Protein AF-D7GU80-F1 (afdb_monomer_lite)

Secondary structure (DSSP, 8-state):
----SS-------TTSSHHHHHHHHHHHH-PPP--HHHHHHHHHSS-HHHH-

Structure (mmCIF, N/CA/C/O backbone):
data_AF-D7GU80-F1
#
_entry.id   AF-D7GU80-F1
#
loop_
_atom_site.group_PDB
_atom_site.id
_atom_site.type_symbol
_atom_site.label_atom_id
_atom_site.label_alt_id
_atom_site.label_comp_id
_atom_site.label_asym_id
_atom_site.label_entity_id
_atom_site.label_seq_id
_atom_site.pdbx_PDB_ins_code
_atom_site.Cartn_x
_atom_site.Cartn_y
_atom_site.Cartn_z
_atom_site.occupancy
_atom_site.B_iso_or_equiv
_atom_site.auth_seq_id
_atom_site.auth_comp_id
_atom_site.auth_asym_id
_atom_site.auth_atom_id
_atom_site.pdbx_PDB_model_num
ATOM 1 N N . MET A 1 1 ? -15.947 -2.797 18.072 1.00 53.81 1 MET A N 1
ATOM 2 C CA . MET A 1 1 ? -15.083 -1.613 17.891 1.00 53.81 1 MET A CA 1
ATOM 3 C C . MET A 1 1 ? -15.487 -0.939 16.597 1.00 53.81 1 MET A C 1
ATOM 5 O O . MET A 1 1 ? -15.773 -1.653 15.645 1.00 53.81 1 MET A O 1
ATOM 9 N N . ALA A 1 2 ? -15.622 0.387 16.574 1.00 64.06 2 ALA A N 1
ATOM 10 C CA . ALA A 1 2 ? -15.926 1.088 15.330 1.00 64.06 2 ALA A CA 1
ATOM 11 C C . ALA A 1 2 ? -14.675 1.028 14.443 1.00 64.06 2 ALA A C 1
ATOM 13 O O . ALA A 1 2 ? -13.634 1.539 14.845 1.00 64.06 2 ALA A O 1
ATOM 14 N N . GLY A 1 3 ? -14.759 0.340 13.302 1.00 72.50 3 GLY A N 1
ATOM 15 C CA . GLY A 1 3 ? -13.670 0.295 12.327 1.00 72.50 3 GLY A CA 1
ATOM 16 C C . GLY A 1 3 ? -13.371 1.677 11.739 1.00 72.50 3 GLY A C 1
ATOM 17 O O . GLY A 1 3 ? -14.128 2.633 11.939 1.00 72.50 3 GLY A O 1
ATOM 18 N N . LEU A 1 4 ? -12.262 1.780 11.006 1.00 84.69 4 LEU A N 1
ATOM 19 C CA . LEU A 1 4 ? -11.909 2.977 10.240 1.00 84.69 4 LEU A CA 1
ATOM 20 C C . LEU A 1 4 ? -13.067 3.392 9.316 1.00 84.69 4 LEU A C 1
ATOM 22 O O . LEU A 1 4 ? -13.641 2.562 8.616 1.00 84.69 4 LEU A O 1
ATOM 26 N N . LYS A 1 5 ? -13.415 4.685 9.333 1.00 87.81 5 LYS A N 1
ATOM 27 C CA . LYS A 1 5 ? -14.474 5.255 8.479 1.00 87.81 5 LYS A CA 1
ATOM 28 C C . LYS A 1 5 ? -13.988 5.598 7.068 1.00 87.81 5 LYS A C 1
ATOM 30 O O . LYS A 1 5 ? -14.810 5.745 6.174 1.00 87.81 5 LYS A O 1
ATOM 35 N N . GLU A 1 6 ? -12.676 5.742 6.895 1.00 92.00 6 GLU A N 1
ATOM 36 C CA . GLU A 1 6 ? -12.019 6.166 5.657 1.00 92.00 6 GLU A CA 1
ATOM 37 C C . GLU A 1 6 ? -10.751 5.335 5.407 1.00 92.00 6 GLU A C 1
ATOM 39 O O . GLU A 1 6 ? -10.351 4.519 6.243 1.00 92.00 6 GLU A O 1
ATOM 44 N N . HIS A 1 7 ? -10.119 5.542 4.251 1.00 93.94 7 HIS A N 1
ATOM 45 C CA . HIS A 1 7 ? -8.889 4.860 3.855 1.00 93.94 7 HIS A CA 1
ATOM 46 C C . HIS A 1 7 ? -7.639 5.648 4.257 1.00 93.94 7 HIS A C 1
ATOM 48 O O . HIS A 1 7 ? -7.610 6.875 4.180 1.00 93.94 7 HIS A O 1
ATOM 54 N N . ILE A 1 8 ? -6.580 4.924 4.619 1.00 95.00 8 ILE A N 1
ATOM 55 C CA . ILE A 1 8 ? -5.242 5.482 4.831 1.00 95.00 8 ILE A CA 1
ATOM 56 C C . ILE A 1 8 ? -4.375 5.070 3.645 1.00 95.00 8 ILE A C 1
ATOM 58 O O . ILE A 1 8 ? -4.227 3.881 3.372 1.00 95.00 8 ILE A O 1
ATOM 62 N N . PHE A 1 9 ? -3.780 6.047 2.963 1.00 96.06 9 PHE A N 1
ATOM 63 C CA . PHE A 1 9 ? -2.832 5.810 1.877 1.00 96.06 9 PHE A CA 1
ATOM 64 C C . PHE A 1 9 ? -1.415 6.114 2.356 1.00 96.06 9 PHE A C 1
ATOM 66 O O . PHE A 1 9 ? -1.124 7.230 2.787 1.00 96.06 9 PHE A O 1
ATOM 73 N N . LEU A 1 10 ? -0.525 5.125 2.268 1.00 96.31 10 LEU A N 1
ATOM 74 C CA . LEU A 1 10 ? 0.892 5.302 2.571 1.00 96.31 10 LEU A CA 1
ATOM 75 C C . LEU A 1 10 ? 1.656 5.606 1.281 1.00 96.31 10 LEU A C 1
ATOM 77 O O . LEU A 1 10 ? 1.704 4.781 0.372 1.00 96.31 10 LEU A O 1
ATOM 81 N N . ILE A 1 11 ? 2.279 6.781 1.217 1.00 96.25 11 ILE A N 1
ATOM 82 C CA . ILE A 1 11 ? 3.087 7.234 0.076 1.00 96.25 11 ILE A CA 1
ATOM 83 C C . ILE A 1 11 ? 4.569 7.309 0.452 1.00 96.25 11 ILE A C 1
ATOM 85 O O . ILE A 1 11 ? 4.918 7.478 1.619 1.00 96.25 11 ILE A O 1
ATOM 89 N N . GLY A 1 12 ? 5.452 7.185 -0.538 1.00 95.44 12 GLY A N 1
ATOM 90 C CA . GLY A 1 12 ? 6.902 7.260 -0.342 1.00 95.44 12 GLY A CA 1
ATOM 91 C C . GLY A 1 12 ? 7.677 6.328 -1.270 1.00 95.44 12 GLY A C 1
ATOM 92 O O . GLY A 1 12 ? 7.096 5.476 -1.946 1.00 95.44 12 GLY A O 1
ATOM 93 N N . PHE A 1 13 ? 9.001 6.463 -1.291 1.00 94.88 13 PHE A N 1
ATOM 94 C CA . PHE A 1 13 ? 9.880 5.661 -2.148 1.00 94.88 13 PHE A CA 1
ATOM 95 C C . PHE A 1 13 ? 9.919 4.175 -1.757 1.00 94.88 13 PHE A C 1
ATOM 97 O O . PHE A 1 13 ? 9.542 3.778 -0.650 1.00 94.88 13 PHE A O 1
ATOM 104 N N . MET A 1 14 ? 10.357 3.319 -2.682 1.00 91.94 14 MET A N 1
ATOM 105 C CA . MET A 1 14 ? 10.600 1.903 -2.393 1.00 91.94 14 MET A CA 1
ATOM 106 C C . MET A 1 14 ? 11.616 1.765 -1.245 1.00 91.94 14 MET A C 1
ATOM 108 O O . MET A 1 14 ? 12.580 2.520 -1.170 1.00 91.94 14 MET A O 1
ATOM 112 N N . GLY A 1 15 ? 11.373 0.836 -0.318 1.00 94.88 15 GLY A N 1
ATOM 113 C CA . GLY A 1 15 ? 1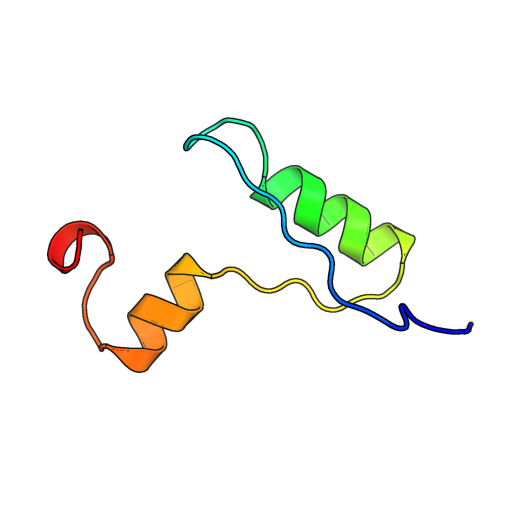2.250 0.613 0.838 1.00 94.88 15 GLY A CA 1
ATOM 114 C C . GLY A 1 15 ? 12.061 1.569 2.025 1.00 94.88 15 GLY A C 1
ATOM 115 O O . GLY A 1 15 ? 12.682 1.352 3.059 1.00 94.88 15 GLY A O 1
ATOM 116 N N . CYS A 1 16 ? 11.173 2.571 1.961 1.00 97.00 16 CYS A N 1
ATOM 117 C CA . CYS A 1 16 ? 10.930 3.478 3.097 1.00 97.00 16 CYS A CA 1
ATOM 118 C C . CYS A 1 16 ? 10.008 2.902 4.199 1.00 97.00 16 CYS A C 1
ATOM 120 O O . CYS A 1 16 ? 9.522 3.650 5.043 1.00 97.00 16 CYS A O 1
ATOM 122 N N . GLY A 1 17 ? 9.727 1.593 4.174 1.00 96.94 17 GLY A N 1
ATOM 123 C CA . GLY A 1 17 ? 8.958 0.899 5.217 1.00 96.94 17 GLY A CA 1
ATOM 124 C C . GLY A 1 17 ? 7.430 0.986 5.106 1.00 96.94 17 GLY A C 1
ATOM 125 O O . GLY A 1 17 ? 6.743 0.747 6.094 1.00 96.94 17 GLY A O 1
ATOM 126 N N . LYS A 1 18 ? 6.872 1.316 3.930 1.00 97.38 18 LYS A N 1
ATOM 127 C CA . LYS A 1 18 ? 5.410 1.454 3.748 1.00 97.38 18 LYS A CA 1
ATOM 128 C C . LYS A 1 18 ? 4.641 0.182 4.113 1.00 97.38 18 LYS A C 1
ATOM 130 O O . LYS A 1 18 ? 3.742 0.266 4.938 1.00 97.38 18 LYS A O 1
ATOM 135 N N . SER A 1 19 ? 5.013 -0.973 3.557 1.00 95.50 19 SER A N 1
ATOM 136 C CA . SER A 1 19 ? 4.302 -2.236 3.811 1.00 95.50 19 SER A CA 1
ATOM 137 C C . SER A 1 19 ? 4.412 -2.670 5.279 1.00 95.50 19 SER A C 1
ATOM 139 O O . SER A 1 19 ? 3.425 -3.109 5.855 1.00 95.50 19 SER A O 1
ATOM 141 N N . THR A 1 20 ? 5.558 -2.432 5.932 1.00 97.31 20 THR A N 1
ATOM 142 C CA . THR A 1 20 ? 5.723 -2.665 7.380 1.00 97.31 20 THR A CA 1
ATOM 143 C C . THR A 1 20 ? 4.785 -1.784 8.206 1.00 97.31 20 THR A C 1
ATOM 145 O O . THR A 1 20 ? 4.091 -2.269 9.092 1.00 97.31 20 THR A O 1
ATOM 148 N N . ASN A 1 21 ? 4.704 -0.486 7.901 1.00 97.12 21 ASN A N 1
ATOM 149 C CA . ASN A 1 21 ? 3.790 0.410 8.611 1.00 97.12 21 ASN A CA 1
ATOM 150 C C . ASN A 1 21 ? 2.314 0.093 8.312 1.00 97.12 21 ASN A C 1
ATOM 152 O O . ASN A 1 21 ? 1.471 0.280 9.188 1.00 97.12 21 ASN A O 1
ATOM 156 N N . ALA A 1 22 ? 1.988 -0.382 7.104 1.00 96.38 22 ALA A N 1
ATOM 157 C CA . ALA A 1 22 ? 0.639 -0.815 6.739 1.00 96.38 22 ALA A CA 1
ATOM 158 C C . ALA A 1 22 ? 0.184 -2.018 7.575 1.00 96.38 22 ALA A C 1
ATOM 160 O O . ALA A 1 22 ? -0.940 -2.012 8.074 1.00 96.38 22 ALA A O 1
ATOM 161 N N . GLU A 1 23 ? 1.069 -2.999 7.772 1.00 96.69 23 GLU A N 1
ATOM 162 C CA . GLU A 1 23 ? 0.829 -4.170 8.620 1.00 96.69 23 GLU A CA 1
ATOM 163 C C . GLU A 1 23 ? 0.567 -3.752 10.074 1.00 96.69 23 GLU A C 1
ATOM 165 O O . GLU A 1 23 ? -0.479 -4.084 10.633 1.00 96.69 23 GLU A O 1
ATOM 170 N N . CYS A 1 24 ? 1.429 -2.908 10.658 1.00 96.81 24 CYS A N 1
ATOM 171 C CA . CYS A 1 24 ? 1.213 -2.400 12.017 1.00 96.81 24 CYS A CA 1
ATOM 172 C C . CYS A 1 24 ? -0.110 -1.625 12.148 1.00 96.81 24 CYS A C 1
ATOM 174 O O . CYS A 1 24 ? -0.842 -1.794 13.123 1.00 96.81 24 CYS A O 1
ATOM 176 N N . LEU A 1 25 ? -0.452 -0.779 11.170 1.00 95.19 25 LEU A N 1
ATOM 177 C CA . LEU A 1 25 ? -1.724 -0.051 11.176 1.00 95.19 25 LEU A CA 1
ATOM 178 C C . LEU A 1 25 ? -2.925 -0.998 11.080 1.00 95.19 25 LEU A C 1
ATOM 180 O O . LEU A 1 25 ? -3.925 -0.773 11.766 1.00 95.19 25 LEU A O 1
ATOM 184 N N . ALA A 1 26 ? -2.842 -2.048 10.263 1.00 94.56 26 ALA A N 1
ATOM 185 C CA . ALA A 1 26 ? -3.887 -3.059 10.142 1.00 94.56 26 ALA A CA 1
ATOM 186 C C . ALA A 1 26 ? -4.109 -3.792 11.474 1.00 94.56 26 ALA A C 1
ATOM 188 O O . ALA A 1 26 ? -5.251 -3.886 11.928 1.00 94.56 26 ALA A O 1
ATOM 189 N N . GLU A 1 27 ? -3.039 -4.208 12.158 1.00 95.19 27 GLU A N 1
ATOM 190 C CA . GLU A 1 27 ? -3.116 -4.833 13.487 1.00 95.19 27 GLU A CA 1
ATOM 191 C C . GLU A 1 27 ? -3.726 -3.897 14.540 1.00 95.19 27 GLU A C 1
ATOM 193 O O . GLU A 1 27 ? -4.616 -4.293 15.295 1.00 95.19 27 GLU A O 1
ATOM 198 N N . MET A 1 28 ? -3.290 -2.633 14.573 1.00 93.62 28 MET A N 1
AT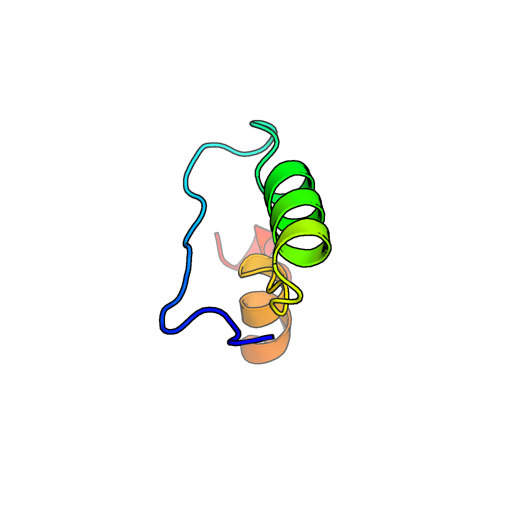OM 199 C CA . MET A 1 28 ? -3.743 -1.647 15.561 1.00 93.62 28 MET A CA 1
ATOM 200 C C . MET A 1 28 ? -5.208 -1.235 15.380 1.00 93.62 28 MET A C 1
ATOM 202 O O . MET A 1 28 ? -5.865 -0.841 16.345 1.00 93.62 28 MET A O 1
ATOM 206 N N . THR A 1 29 ? -5.714 -1.267 14.147 1.00 92.81 29 THR A N 1
ATOM 207 C CA . THR A 1 29 ? -7.036 -0.717 13.806 1.00 92.81 29 THR A CA 1
ATOM 208 C C . THR A 1 29 ? -8.065 -1.778 13.422 1.00 92.81 29 THR A C 1
ATOM 210 O O . THR A 1 29 ? -9.256 -1.472 13.342 1.00 92.81 29 THR A O 1
ATOM 213 N N . GLY A 1 30 ? -7.628 -3.014 13.170 1.00 92.38 30 GLY A N 1
ATOM 214 C CA . GLY A 1 30 ? -8.448 -4.068 12.575 1.00 92.38 30 GLY A CA 1
ATOM 215 C C . GLY A 1 30 ? -8.839 -3.792 11.119 1.00 92.38 30 GLY A C 1
ATOM 216 O O . GLY A 1 30 ? -9.762 -4.426 10.606 1.00 92.38 30 GLY A O 1
ATOM 217 N N . ALA A 1 31 ? -8.203 -2.818 10.460 1.00 92.94 31 ALA A N 1
ATOM 218 C CA . ALA A 1 31 ? -8.460 -2.512 9.061 1.00 92.94 31 ALA A CA 1
ATOM 219 C C . ALA A 1 31 ? -7.816 -3.545 8.133 1.00 92.94 31 ALA A C 1
ATOM 221 O O . ALA A 1 31 ? -6.795 -4.154 8.443 1.00 92.94 31 ALA A O 1
ATOM 222 N N . ARG A 1 32 ? -8.402 -3.707 6.946 1.00 93.31 32 ARG A N 1
ATOM 223 C CA . ARG A 1 32 ? -7.812 -4.521 5.886 1.00 93.31 32 ARG A CA 1
ATOM 224 C C . ARG A 1 32 ? -6.625 -3.783 5.261 1.00 93.31 32 ARG A C 1
ATOM 226 O O . ARG A 1 32 ? -6.800 -2.685 4.736 1.00 93.31 32 ARG A O 1
ATOM 233 N N . GLN A 1 33 ? -5.463 -4.430 5.249 1.00 94.81 33 GLN A N 1
ATOM 234 C CA . GLN A 1 33 ? -4.317 -4.021 4.439 1.00 94.81 33 GLN A CA 1
ATOM 235 C C . GLN A 1 33 ? -4.555 -4.342 2.957 1.00 94.81 33 GLN A C 1
ATOM 237 O O . GLN A 1 33 ? -5.159 -5.363 2.613 1.00 94.81 33 GLN A O 1
ATOM 242 N N .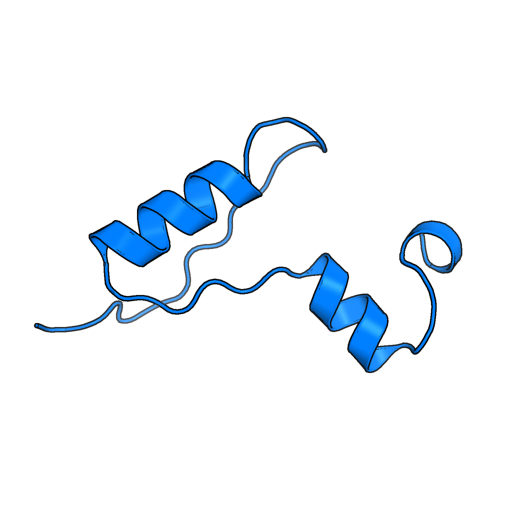 VAL A 1 34 ? -4.077 -3.460 2.081 1.00 94.56 34 VAL A N 1
ATOM 243 C CA . VAL A 1 34 ? -4.129 -3.615 0.625 1.00 94.56 34 VAL A CA 1
ATOM 244 C C . VAL A 1 34 ? -2.783 -3.186 0.043 1.00 94.56 34 VAL A C 1
ATOM 246 O O . VAL A 1 34 ? -2.382 -2.039 0.226 1.00 94.56 34 VAL A O 1
ATOM 249 N N . GLU A 1 35 ? -2.106 -4.087 -0.673 1.00 94.12 35 GLU A N 1
ATOM 250 C CA . GLU A 1 35 ? -0.882 -3.771 -1.418 1.00 94.12 35 GLU A CA 1
ATOM 251 C C . GLU A 1 35 ? -1.250 -3.380 -2.859 1.00 94.12 35 GLU A C 1
ATOM 253 O O . GLU A 1 35 ? -1.733 -4.200 -3.642 1.00 94.12 35 GLU A O 1
ATOM 258 N N . MET A 1 36 ? -1.047 -2.106 -3.205 1.00 93.50 36 MET A N 1
ATOM 259 C CA . MET A 1 36 ? -1.466 -1.543 -4.496 1.00 93.50 36 MET A CA 1
ATOM 260 C C . MET A 1 36 ? -0.747 -2.196 -5.682 1.00 93.50 36 MET A C 1
ATOM 262 O O . MET A 1 36 ? -1.390 -2.512 -6.679 1.00 93.50 36 MET A O 1
ATOM 266 N N . ASP A 1 37 ? 0.553 -2.460 -5.546 1.00 93.25 37 ASP A N 1
ATOM 267 C CA . ASP A 1 37 ? 1.351 -3.130 -6.576 1.00 93.25 37 ASP A CA 1
ATOM 268 C C . ASP A 1 37 ? 0.778 -4.515 -6.908 1.00 93.25 37 ASP A C 1
ATOM 270 O O . ASP A 1 37 ? 0.636 -4.873 -8.074 1.00 93.25 37 ASP A O 1
ATOM 274 N N . GLN A 1 38 ? 0.354 -5.273 -5.893 1.00 94.19 38 GLN A N 1
ATOM 275 C CA . GLN A 1 38 ? -0.261 -6.580 -6.105 1.00 94.19 38 GLN A CA 1
ATOM 276 C C . GLN A 1 38 ? -1.606 -6.469 -6.835 1.00 94.19 38 GLN A C 1
ATOM 278 O O . GLN A 1 38 ? -1.858 -7.239 -7.758 1.00 94.19 38 GLN A O 1
ATOM 283 N N . MET A 1 39 ? -2.448 -5.493 -6.477 1.00 95.69 39 MET A N 1
ATOM 284 C CA . MET A 1 39 ? -3.713 -5.264 -7.187 1.00 95.69 39 MET A CA 1
ATOM 285 C C . MET A 1 39 ? -3.505 -4.933 -8.667 1.00 95.69 39 MET A C 1
ATOM 287 O O . MET A 1 39 ? -4.297 -5.354 -9.505 1.00 95.69 39 MET A O 1
ATOM 291 N N . ILE A 1 40 ? -2.456 -4.175 -8.993 1.00 96.31 40 ILE A N 1
ATOM 292 C CA . ILE A 1 40 ? -2.120 -3.855 -10.383 1.00 96.31 40 ILE A CA 1
ATOM 293 C C . ILE A 1 40 ? -1.692 -5.129 -11.122 1.00 96.31 40 ILE A C 1
ATOM 295 O O . ILE A 1 40 ? -2.212 -5.391 -12.200 1.00 96.31 40 ILE A O 1
ATOM 299 N N . VAL A 1 41 ? -0.827 -5.963 -10.532 1.00 97.06 41 VAL A N 1
ATOM 300 C CA . VAL A 1 41 ? -0.430 -7.256 -11.131 1.00 97.06 41 VAL A CA 1
ATOM 301 C C . VAL A 1 41 ? -1.640 -8.152 -11.387 1.00 97.06 41 VAL A C 1
ATOM 303 O O . VAL A 1 41 ? -1.749 -8.749 -12.455 1.00 97.06 41 VAL A O 1
ATOM 306 N N . GLU A 1 42 ? -2.555 -8.248 -10.422 1.00 96.75 42 GLU A N 1
ATOM 307 C CA . GLU A 1 42 ? -3.763 -9.070 -10.542 1.00 96.75 42 GLU A CA 1
ATOM 308 C C . GLU A 1 42 ? -4.713 -8.551 -11.631 1.00 96.75 42 GLU A C 1
ATOM 310 O O . GLU A 1 42 ? -5.290 -9.352 -12.367 1.00 96.75 42 GLU A O 1
ATOM 315 N N . ASN A 1 43 ? -4.853 -7.228 -11.765 1.00 97.06 43 ASN 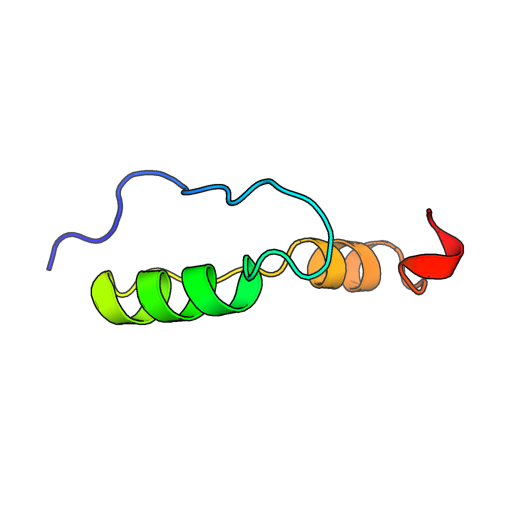A N 1
ATOM 316 C CA . ASN A 1 43 ? -5.719 -6.609 -12.769 1.00 97.06 43 ASN A CA 1
ATOM 317 C C . ASN A 1 43 ? -5.128 -6.654 -14.185 1.00 97.06 43 ASN A C 1
ATOM 319 O O . ASN A 1 43 ? -5.865 -6.892 -15.140 1.00 97.06 43 ASN A O 1
ATOM 323 N N . GLU A 1 44 ? -3.823 -6.416 -14.324 1.00 97.44 44 GLU A N 1
ATOM 324 C CA . GLU A 1 44 ? -3.148 -6.312 -15.624 1.00 97.44 44 GLU A CA 1
ATOM 325 C C . GLU A 1 44 ? -2.609 -7.665 -16.120 1.00 97.44 44 GLU A C 1
ATOM 327 O O . GLU A 1 44 ? -2.351 -7.842 -17.309 1.00 97.44 44 GL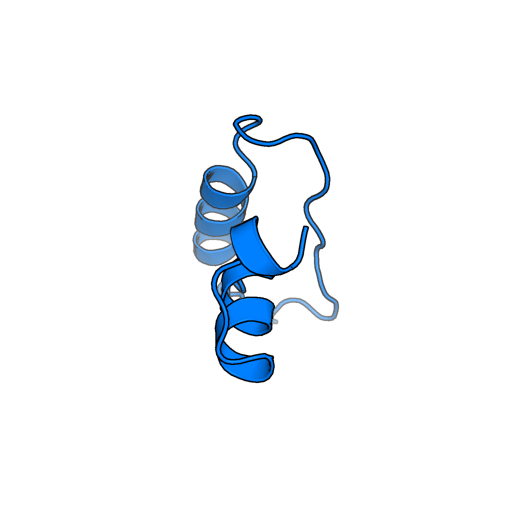U A O 1
ATOM 332 N N . GLY A 1 45 ? -2.429 -8.644 -15.227 1.00 97.38 45 GLY A N 1
ATOM 333 C CA . GLY A 1 45 ? -1.859 -9.952 -15.563 1.00 97.38 45 GLY A CA 1
ATOM 334 C C . GLY A 1 45 ? -0.375 -9.903 -15.955 1.00 97.38 45 GLY A C 1
ATOM 335 O O . GLY A 1 45 ? 0.119 -10.828 -16.600 1.00 97.38 45 GLY A O 1
ATOM 336 N N . MET A 1 46 ? 0.330 -8.832 -15.582 1.00 95.81 46 MET A N 1
ATOM 337 C CA . MET A 1 46 ? 1.738 -8.565 -15.901 1.00 95.81 46 MET A CA 1
ATOM 338 C C . MET A 1 46 ? 2.508 -8.204 -14.627 1.00 95.81 46 MET A C 1
ATOM 340 O O . MET A 1 46 ? 1.923 -7.701 -13.668 1.00 95.81 46 MET A O 1
ATOM 344 N N . ALA A 1 47 ? 3.821 -8.451 -14.591 1.00 96.00 47 ALA A N 1
ATOM 345 C CA . ALA A 1 47 ? 4.630 -8.020 -13.454 1.00 96.00 47 ALA A CA 1
ATOM 346 C C . ALA A 1 47 ? 4.731 -6.484 -13.415 1.00 96.00 47 ALA A C 1
ATOM 348 O O . ALA A 1 47 ? 4.764 -5.837 -14.457 1.00 96.00 47 ALA A O 1
ATOM 349 N N 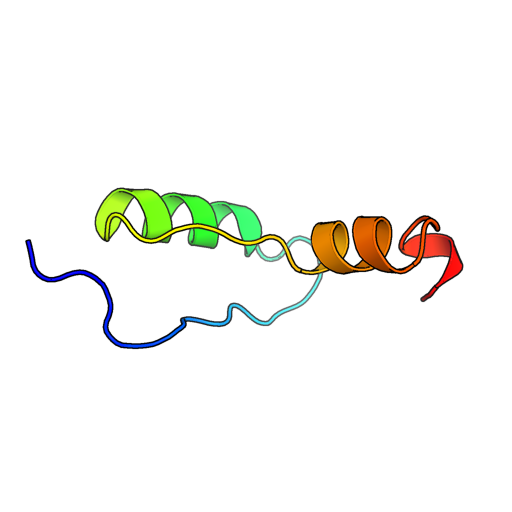. ILE A 1 48 ? 4.854 -5.894 -12.217 1.00 94.31 48 ILE A N 1
ATOM 350 C CA . ILE A 1 48 ? 5.011 -4.433 -12.048 1.00 94.31 48 ILE A CA 1
ATOM 351 C C . ILE A 1 48 ? 6.159 -3.870 -12.887 1.00 94.31 48 ILE A C 1
ATOM 353 O O . ILE A 1 48 ? 5.993 -2.826 -13.505 1.00 94.31 48 ILE A O 1
ATOM 357 N N . ALA A 1 49 ? 7.286 -4.583 -12.943 1.00 95.12 49 ALA A N 1
ATOM 358 C CA . ALA A 1 49 ? 8.462 -4.179 -13.713 1.00 95.12 49 ALA A CA 1
ATOM 359 C C . ALA A 1 49 ? 8.251 -4.204 -15.240 1.00 95.12 49 ALA A C 1
ATOM 361 O O . ALA A 1 49 ? 9.066 -3.651 -15.971 1.00 95.12 49 ALA A O 1
ATOM 362 N N . ASP A 1 50 ? 7.192 -4.861 -15.724 1.00 96.75 50 ASP A N 1
ATOM 363 C CA . ASP A 1 50 ? 6.805 -4.838 -17.138 1.00 96.75 50 ASP A CA 1
ATOM 364 C C . ASP A 1 50 ? 5.816 -3.693 -17.445 1.00 96.75 50 ASP A C 1
ATOM 366 O O . ASP A 1 50 ? 5.584 -3.379 -18.612 1.00 96.75 50 ASP A O 1
ATOM 370 N N . ILE A 1 51 ? 5.221 -3.076 -16.412 1.00 93.94 51 ILE A N 1
ATOM 371 C CA . ILE A 1 51 ? 4.251 -1.971 -16.514 1.00 93.94 51 ILE A CA 1
ATOM 372 C C . ILE A 1 51 ? 4.940 -0.609 -16.322 1.00 93.94 51 ILE A C 1
ATOM 374 O O . ILE A 1 51 ? 4.620 0.343 -17.038 1.00 93.94 51 ILE A O 1
ATOM 378 N N . PHE A 1 52 ? 5.862 -0.517 -15.357 1.00 89.50 52 PHE A N 1
ATOM 379 C CA . PHE A 1 52 ? 6.588 0.696 -14.959 1.00 89.50 52 PHE A CA 1
ATOM 380 C C . PHE A 1 52 ? 8.101 0.499 -15.061 1.00 89.50 52 PHE A C 1
ATOM 382 O O . PHE A 1 52 ? 8.774 1.458 -15.508 1.00 89.50 52 PHE A O 1
#

pLDDT: mean 92.97, std 7.9, range [53.81, 97.44]

Foldseek 3Di:
DDADPDDDDDDDDPPPCRVVVLVVCCVVRVDDRDDVQVVCCVVVVDHSVVVD

Sequence (52 aa):
MAGLKEHIFLIGFMGCGKSTNAECLAEMTGARQVEMDQMIVENEGMAIADIF

Radius of gyration: 13.06 Å; chains: 1; bounding box: 28×17×35 Å